Protein AF-A0A4V5UKK2-F1 (afdb_monomer)

Sequence (169 aa):
MSEFKREDRYIIIKRSDLKKVPVAYRSALVDPMFSLLSHLPRREFVVVEHDWPEYHLVWAMIEHRMAGKPVPDFDLWRRADALQALLTAADERADSFDRLYTSSLDERDQLQQRADVLEGLLLQTNELLYAIQGDPGAVPSSSIDSMRGRVFEALKRDRSTSVLHPQNL

Structure (mmCIF, N/CA/C/O backbone):
data_AF-A0A4V5UKK2-F1
#
_entry.id   AF-A0A4V5UKK2-F1
#
loop_
_atom_site.group_PDB
_atom_site.id
_atom_site.type_symbol
_atom_site.label_atom_id
_atom_site.label_alt_id
_atom_site.label_comp_id
_atom_site.label_asym_id
_atom_site.label_entity_id
_atom_site.label_seq_id
_atom_site.pdbx_PDB_ins_code
_atom_site.Cartn_x
_atom_site.Cartn_y
_atom_site.Cartn_z
_atom_site.occupancy
_atom_site.B_iso_or_equiv
_atom_site.auth_seq_id
_atom_site.auth_comp_id
_atom_site.auth_asym_id
_atom_site.auth_atom_id
_atom_site.pdbx_PDB_model_num
ATOM 1 N N . MET A 1 1 ? 10.814 7.936 34.185 1.00 52.41 1 MET A N 1
ATOM 2 C CA . MET A 1 1 ? 9.807 7.440 33.221 1.00 52.41 1 MET A CA 1
ATOM 3 C C . MET A 1 1 ? 10.141 5.991 32.927 1.00 52.41 1 MET A C 1
ATOM 5 O O . MET A 1 1 ? 11.315 5.697 32.743 1.00 52.41 1 MET A O 1
ATOM 9 N N . SER A 1 2 ? 9.164 5.090 32.999 1.00 65.75 2 SER A N 1
ATOM 10 C CA . SER A 1 2 ? 9.354 3.676 32.658 1.00 65.75 2 SER A CA 1
ATOM 11 C C . SER A 1 2 ? 9.582 3.515 31.153 1.00 65.75 2 SER A C 1
ATOM 13 O O . SER A 1 2 ? 9.018 4.270 30.363 1.00 65.75 2 SER A O 1
ATOM 15 N N . GLU A 1 3 ? 10.393 2.534 30.766 1.00 76.19 3 GLU A N 1
ATOM 16 C CA . GLU A 1 3 ? 10.581 2.121 29.372 1.00 76.19 3 GLU A CA 1
ATOM 17 C C . GLU A 1 3 ? 9.228 1.760 28.734 1.00 76.19 3 GLU A C 1
ATOM 19 O O . GLU A 1 3 ? 8.415 1.068 29.353 1.00 76.19 3 GLU A O 1
ATOM 24 N N . PHE A 1 4 ? 8.968 2.241 27.516 1.00 79.75 4 PHE A N 1
ATOM 25 C CA . PHE A 1 4 ? 7.751 1.895 26.786 1.00 79.75 4 PHE A CA 1
ATOM 26 C C . PHE A 1 4 ? 7.807 0.420 26.377 1.00 79.75 4 PHE A C 1
ATOM 28 O O . PHE A 1 4 ? 8.656 0.026 25.580 1.00 79.75 4 PHE A O 1
ATOM 35 N N . LYS A 1 5 ? 6.909 -0.402 26.927 1.00 81.50 5 LYS A N 1
ATOM 36 C CA . LYS A 1 5 ? 6.799 -1.826 26.594 1.00 81.50 5 LYS A CA 1
ATOM 37 C C . LYS A 1 5 ? 5.408 -2.136 26.081 1.00 81.50 5 LYS A C 1
ATOM 39 O O . LYS A 1 5 ? 4.410 -1.653 26.611 1.00 81.50 5 LYS A O 1
ATOM 44 N N . ARG A 1 6 ? 5.354 -2.963 25.038 1.00 84.62 6 ARG A N 1
ATOM 45 C CA . ARG A 1 6 ? 4.099 -3.529 24.547 1.00 84.62 6 ARG A CA 1
ATOM 46 C C . ARG A 1 6 ? 3.690 -4.640 25.504 1.00 84.62 6 ARG A C 1
ATOM 48 O O . ARG A 1 6 ? 4.459 -5.567 25.737 1.00 84.62 6 A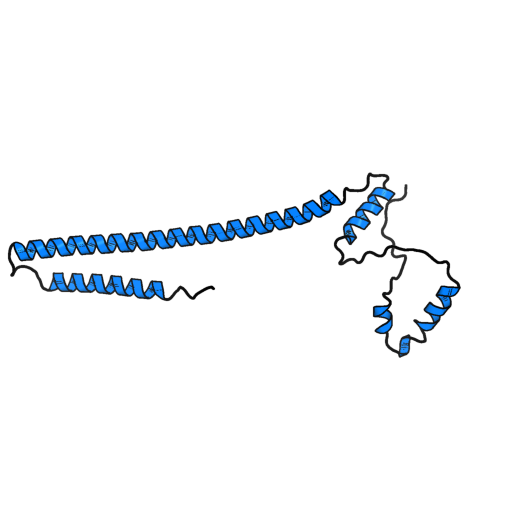RG A O 1
ATOM 55 N N . GLU A 1 7 ? 2.500 -4.515 26.068 1.00 84.50 7 GLU A N 1
ATOM 56 C CA . GLU A 1 7 ? 1.947 -5.466 27.027 1.00 84.50 7 GLU A CA 1
ATOM 57 C C . GLU A 1 7 ? 0.737 -6.165 26.407 1.00 84.50 7 GLU A C 1
ATOM 59 O O . GLU A 1 7 ? -0.138 -5.512 25.834 1.00 84.50 7 GLU A O 1
ATOM 64 N N . ASP A 1 8 ? 0.657 -7.483 26.571 1.00 84.94 8 ASP A N 1
ATOM 65 C CA . ASP A 1 8 ? -0.525 -8.257 26.197 1.00 84.94 8 ASP A CA 1
ATOM 66 C C . ASP A 1 8 ? -1.568 -8.194 27.325 1.00 84.94 8 ASP A C 1
ATOM 68 O O . ASP A 1 8 ? -1.581 -9.010 28.246 1.00 84.94 8 ASP A O 1
ATOM 72 N N . ARG A 1 9 ? -2.379 -7.127 27.324 1.00 83.88 9 ARG A N 1
ATOM 73 C CA . ARG A 1 9 ? -3.333 -6.831 28.415 1.00 83.88 9 ARG A CA 1
ATOM 74 C C . ARG A 1 9 ? -4.781 -7.156 28.092 1.00 83.88 9 ARG A C 1
ATOM 76 O O . ARG A 1 9 ? -5.600 -7.241 29.008 1.00 83.88 9 ARG A O 1
ATOM 83 N N . TYR A 1 10 ? -5.123 -7.227 26.812 1.00 86.00 10 TYR A N 1
ATOM 84 C CA . TYR A 1 10 ? -6.507 -7.253 26.361 1.00 86.00 10 TYR A CA 1
ATOM 85 C C . TYR A 1 10 ? -6.672 -8.252 25.231 1.00 86.00 10 TYR A C 1
ATOM 87 O O . TYR A 1 10 ? -5.946 -8.211 24.244 1.00 86.00 10 TYR A O 1
ATOM 95 N N . ILE A 1 11 ? -7.712 -9.074 25.337 1.00 85.50 11 ILE A N 1
ATOM 96 C CA . ILE A 1 11 ? -8.195 -9.878 24.221 1.00 85.50 11 ILE A CA 1
ATOM 97 C C . ILE A 1 11 ? -9.294 -9.074 23.530 1.00 85.50 11 ILE A C 1
ATOM 99 O O . ILE A 1 11 ? -10.313 -8.742 24.140 1.00 85.50 11 ILE A O 1
ATOM 103 N N . ILE A 1 12 ? -9.088 -8.760 22.253 1.00 86.31 12 ILE A N 1
ATOM 104 C CA . ILE A 1 12 ? -10.083 -8.090 21.414 1.00 86.31 12 ILE A CA 1
ATOM 105 C C . ILE A 1 12 ? -10.723 -9.144 20.516 1.00 86.31 12 ILE A C 1
ATOM 107 O O . ILE A 1 12 ? -10.041 -9.803 19.738 1.00 86.31 12 ILE A O 1
ATOM 111 N N . ILE A 1 13 ? -12.044 -9.291 20.609 1.00 86.81 13 ILE A N 1
ATOM 112 C CA . ILE A 1 13 ? -12.812 -10.207 19.761 1.00 86.81 13 ILE A CA 1
ATOM 113 C C . ILE A 1 13 ? -13.814 -9.386 18.952 1.00 86.81 13 ILE A C 1
ATOM 115 O O . ILE A 1 13 ? -14.676 -8.711 19.523 1.00 86.81 13 ILE A O 1
ATOM 119 N N . LYS A 1 14 ? -13.738 -9.446 17.615 1.00 88.25 14 LYS A N 1
ATOM 120 C CA . LYS A 1 14 ? -14.732 -8.788 16.757 1.00 88.25 14 LYS A CA 1
ATOM 121 C C . LYS A 1 14 ? -16.094 -9.460 16.931 1.00 88.25 14 LYS A C 1
ATOM 123 O O . LYS A 1 14 ? -16.213 -10.686 16.980 1.00 88.25 14 LYS A O 1
ATOM 128 N N . ARG A 1 15 ? -17.169 -8.664 16.925 1.00 86.38 15 ARG A N 1
ATOM 129 C CA . ARG A 1 15 ? -18.547 -9.190 17.031 1.00 86.38 15 ARG A CA 1
ATOM 130 C C . ARG A 1 15 ? -18.911 -10.120 15.865 1.00 86.38 15 ARG A C 1
ATOM 132 O O . ARG A 1 15 ? -19.736 -11.011 16.034 1.00 86.38 15 ARG A O 1
ATOM 139 N N . SER A 1 16 ? -18.312 -9.919 14.691 1.00 87.44 16 SER A N 1
ATOM 140 C CA . SER A 1 16 ? -18.459 -10.799 13.524 1.00 87.44 16 SER A CA 1
ATOM 141 C C . SER A 1 16 ? -17.835 -12.178 13.743 1.00 87.44 16 SER A C 1
ATOM 143 O O . SER A 1 16 ? -18.403 -13.168 13.290 1.00 87.44 16 SER A O 1
ATOM 145 N N . ASP A 1 17 ? -16.719 -12.263 14.466 1.00 86.94 17 ASP A N 1
ATOM 146 C CA . ASP A 1 17 ? -16.034 -13.530 14.731 1.00 86.94 1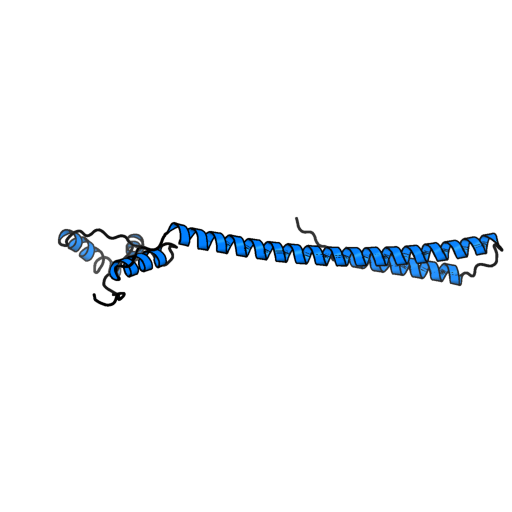7 ASP A CA 1
ATOM 147 C C . ASP A 1 17 ? -16.729 -14.333 15.831 1.00 86.94 17 ASP A C 1
ATOM 149 O O . ASP A 1 17 ? -16.821 -15.554 15.727 1.00 86.94 17 ASP A O 1
ATOM 153 N N . LEU A 1 18 ? -17.372 -13.663 16.797 1.00 83.50 18 LEU A N 1
ATOM 154 C CA . LEU A 1 18 ? -18.256 -14.325 17.767 1.00 83.50 18 LEU A CA 1
ATOM 155 C C . LEU A 1 18 ? -19.394 -15.112 17.095 1.00 83.50 18 LEU A C 1
ATOM 157 O O . LEU A 1 18 ? -19.824 -16.142 17.610 1.00 83.50 18 LEU A O 1
ATOM 161 N N . LYS A 1 19 ? -19.862 -14.683 15.914 1.00 81.94 19 LYS A N 1
ATOM 162 C CA . LYS A 1 19 ? -20.880 -15.428 15.151 1.00 81.94 19 LYS A CA 1
ATOM 163 C C . LYS A 1 19 ? -20.341 -16.740 14.580 1.00 81.94 19 LYS A C 1
ATOM 165 O O . LYS A 1 19 ? -21.123 -17.664 14.375 1.00 81.94 19 LYS A O 1
ATOM 170 N N . LYS A 1 20 ? -19.034 -16.844 14.337 1.00 86.62 20 LYS A N 1
ATOM 171 C CA . LYS A 1 20 ? -18.388 -18.044 13.784 1.00 86.62 20 LYS A CA 1
ATOM 172 C C . LYS A 1 20 ? -18.116 -19.110 14.851 1.00 86.62 20 LYS A C 1
ATOM 174 O O . LYS A 1 20 ? -17.815 -20.246 14.503 1.00 86.62 20 LYS A O 1
ATOM 179 N N . VAL A 1 21 ? -18.241 -18.764 16.136 1.00 83.75 21 VAL A N 1
ATOM 180 C CA . VAL A 1 21 ? -18.023 -19.694 17.253 1.00 83.75 21 VAL A CA 1
ATOM 181 C C . VAL A 1 21 ? -19.035 -20.850 17.181 1.00 83.75 21 VAL A C 1
ATOM 183 O O . VAL A 1 21 ? -20.243 -20.578 17.087 1.00 83.75 21 VAL A O 1
ATOM 186 N N . PRO A 1 22 ? -18.580 -22.121 17.245 1.00 85.56 22 PRO A N 1
ATOM 187 C CA . PRO A 1 22 ? -19.464 -23.281 17.216 1.00 85.56 22 PRO A CA 1
ATOM 188 C C . PRO A 1 22 ? -20.500 -23.241 18.339 1.00 85.56 22 PRO A C 1
ATOM 190 O O . PRO A 1 22 ? -20.211 -22.809 19.455 1.00 85.56 22 PRO A O 1
ATOM 193 N N . VAL A 1 23 ? -21.705 -23.743 18.056 1.00 81.06 23 VAL A N 1
ATOM 194 C CA . VAL A 1 23 ? -22.860 -23.679 18.972 1.00 81.06 23 VAL A CA 1
ATOM 195 C C . VAL A 1 23 ? -22.542 -24.269 20.350 1.00 81.06 23 VAL A C 1
ATOM 197 O O . VAL A 1 23 ? -22.960 -23.700 21.354 1.00 81.06 23 VAL A O 1
ATOM 200 N N . ALA A 1 24 ? -21.728 -25.328 20.406 1.00 81.62 24 ALA A N 1
ATOM 201 C CA . ALA A 1 24 ? -21.304 -25.976 21.649 1.00 81.62 24 ALA A CA 1
ATOM 202 C C . ALA A 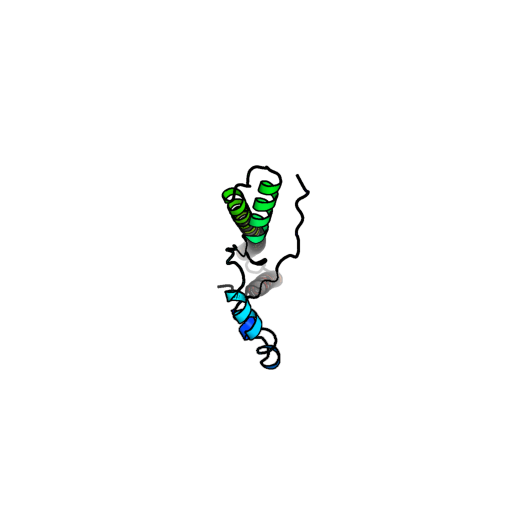1 24 ? -20.574 -25.040 22.634 1.00 81.62 24 ALA A C 1
ATOM 204 O O . ALA A 1 24 ? -20.646 -25.252 23.839 1.00 81.62 24 ALA A O 1
ATOM 205 N N . TYR A 1 25 ? -19.900 -23.995 22.141 1.00 79.81 25 TYR A N 1
ATOM 206 C CA . TYR A 1 25 ? -19.144 -23.050 22.972 1.00 79.81 25 TYR A CA 1
ATOM 207 C C . TYR A 1 25 ? -19.893 -21.736 23.228 1.00 79.81 25 TYR A C 1
ATOM 209 O O . TYR A 1 25 ? -19.449 -20.926 24.041 1.00 79.81 25 TYR A O 1
ATOM 217 N N . ARG A 1 26 ? -21.032 -21.497 22.561 1.00 76.56 26 ARG A N 1
ATOM 218 C CA . ARG A 1 26 ? -21.760 -20.223 22.684 1.00 76.56 26 ARG A CA 1
ATOM 219 C C . ARG A 1 26 ? -22.350 -20.021 24.076 1.00 76.56 26 ARG A C 1
ATOM 221 O O . ARG A 1 26 ? -22.113 -18.976 24.672 1.00 76.56 26 ARG A O 1
ATOM 228 N N . SER A 1 27 ? -23.024 -21.031 24.617 1.00 76.69 27 SER A N 1
ATOM 229 C CA . SER A 1 27 ? -23.635 -20.951 25.950 1.00 76.69 27 SER A CA 1
ATOM 230 C C . SER A 1 27 ? -22.607 -20.868 27.080 1.00 76.69 27 SER A C 1
ATOM 232 O O . SER A 1 27 ? -22.861 -20.239 28.101 1.00 76.69 27 SER A O 1
ATOM 234 N N . ALA A 1 28 ? -21.433 -21.478 26.898 1.00 81.19 28 ALA A N 1
ATOM 235 C CA . ALA A 1 28 ? -20.382 -21.501 27.912 1.00 81.19 28 ALA A CA 1
ATOM 236 C C . ALA A 1 28 ? -19.494 -20.245 27.908 1.00 81.19 28 ALA A C 1
ATOM 238 O O . ALA A 1 28 ? -18.912 -19.915 28.937 1.00 81.19 28 ALA A O 1
ATOM 239 N N . LEU A 1 29 ? -19.365 -19.557 26.767 1.00 81.31 29 LEU A N 1
ATOM 240 C CA . LEU A 1 29 ? -18.415 -18.451 26.605 1.00 81.31 29 LEU A CA 1
ATOM 241 C C . LEU A 1 29 ? -19.093 -17.136 26.217 1.00 81.31 29 LEU A C 1
ATOM 243 O O . LEU A 1 29 ? -18.818 -16.101 26.817 1.00 81.31 29 LEU A O 1
ATOM 247 N N . VAL A 1 30 ? -19.995 -17.158 25.237 1.00 82.19 30 VAL A N 1
ATOM 248 C CA . VAL A 1 30 ? -20.571 -15.938 24.655 1.00 82.19 30 VAL A CA 1
ATOM 249 C C . VAL A 1 30 ? -21.652 -15.348 25.561 1.00 82.19 30 VAL A C 1
ATOM 251 O O . VAL A 1 30 ? -21.593 -14.160 25.879 1.00 82.19 30 VAL A O 1
ATOM 254 N N . ASP A 1 31 ? -22.601 -16.163 26.025 1.00 80.88 31 ASP A N 1
ATOM 255 C CA . ASP A 1 31 ? -23.722 -15.681 26.846 1.00 80.88 31 ASP A CA 1
ATOM 256 C C . ASP A 1 31 ? -23.265 -15.110 28.209 1.00 80.88 31 ASP A C 1
ATOM 258 O O . ASP A 1 31 ? -23.680 -13.997 28.559 1.00 80.88 31 ASP A O 1
ATOM 262 N N . PRO A 1 32 ? -22.342 -15.761 28.955 1.00 85.56 32 PRO A N 1
ATOM 263 C CA . PRO A 1 32 ? -21.819 -15.208 30.206 1.00 85.56 32 PRO A CA 1
ATOM 264 C C . PRO A 1 32 ? -21.046 -13.899 30.006 1.00 85.56 32 PRO A C 1
ATOM 266 O O . PRO A 1 32 ? -21.163 -12.986 30.825 1.00 85.56 32 PRO A O 1
ATOM 269 N N . MET A 1 33 ? -20.296 -13.762 28.903 1.00 83.44 33 MET A N 1
ATOM 270 C CA . MET A 1 33 ? -19.579 -12.522 28.589 1.00 83.44 33 MET A CA 1
ATOM 271 C C . MET A 1 33 ? -20.534 -11.337 28.430 1.00 83.44 33 MET A C 1
ATOM 273 O O . MET A 1 33 ? -20.269 -10.269 28.981 1.00 83.44 33 MET A O 1
ATOM 277 N N . PHE A 1 34 ? -21.656 -11.509 27.721 1.00 82.00 34 PHE A N 1
ATOM 278 C CA . PHE A 1 34 ? -22.648 -10.441 27.569 1.00 82.00 34 PHE A CA 1
ATOM 279 C C . PHE A 1 34 ? -23.307 -10.063 28.898 1.00 82.00 34 PHE A C 1
ATOM 281 O O . PHE A 1 34 ? -23.526 -8.876 29.138 1.00 82.00 34 PHE A O 1
ATOM 288 N N . SER A 1 35 ? -23.555 -11.038 29.779 1.00 84.56 35 SER A N 1
ATOM 289 C CA . SER A 1 35 ? -24.076 -10.772 31.125 1.00 84.56 35 SER A CA 1
ATOM 290 C C . SER A 1 35 ? -23.090 -9.989 31.995 1.00 84.56 35 SER A C 1
ATOM 292 O O . SER A 1 35 ? -23.512 -9.187 32.820 1.00 84.56 35 SER A O 1
ATOM 294 N N . LEU A 1 36 ? -21.778 -10.189 31.835 1.00 84.88 36 LEU A N 1
ATOM 295 C CA . LEU A 1 36 ? -20.766 -9.456 32.603 1.00 84.88 36 LEU A CA 1
ATOM 296 C C . LEU A 1 36 ? -20.640 -7.988 32.174 1.00 84.88 36 LEU A C 1
ATOM 298 O O . LEU A 1 36 ? -20.283 -7.147 32.997 1.00 84.88 36 LEU A O 1
ATOM 302 N N . LEU A 1 37 ? -20.962 -7.649 30.920 1.00 82.19 37 LEU A N 1
ATOM 303 C CA . LEU A 1 37 ? -20.834 -6.277 30.411 1.00 82.19 37 LEU A CA 1
ATOM 304 C C . LEU A 1 37 ? -21.668 -5.258 31.201 1.00 82.19 37 LEU A C 1
ATOM 306 O O . LEU A 1 37 ? -21.263 -4.101 31.286 1.00 82.19 37 LEU A O 1
ATOM 310 N N . SER A 1 38 ? -22.799 -5.657 31.795 1.00 83.75 38 SER A N 1
ATOM 311 C CA . SER A 1 38 ? -23.615 -4.770 32.640 1.00 83.75 38 SER A CA 1
ATOM 312 C C . SER A 1 38 ? -23.002 -4.484 34.011 1.00 83.75 38 SER A C 1
ATOM 314 O O . SER A 1 38 ? -23.411 -3.531 34.667 1.00 83.75 38 SER A O 1
ATOM 316 N N . HIS A 1 39 ? -22.032 -5.289 34.448 1.00 87.75 39 HIS A N 1
ATOM 317 C CA . HIS A 1 39 ? -21.379 -5.164 35.755 1.00 87.75 39 HIS A CA 1
ATOM 318 C C . HIS A 1 39 ? -19.982 -4.539 35.673 1.00 87.75 39 HIS A C 1
ATOM 320 O O . HIS A 1 39 ? -19.375 -4.249 36.703 1.00 87.75 39 HIS A O 1
ATOM 326 N N . LEU A 1 40 ? -19.459 -4.332 34.463 1.00 87.19 40 LEU A N 1
ATOM 327 C CA . LEU A 1 40 ? -18.129 -3.782 34.233 1.00 87.19 40 LEU A CA 1
ATOM 328 C C . LEU A 1 40 ? -18.197 -2.291 33.868 1.00 87.19 40 LEU A C 1
ATOM 330 O O . LEU A 1 40 ?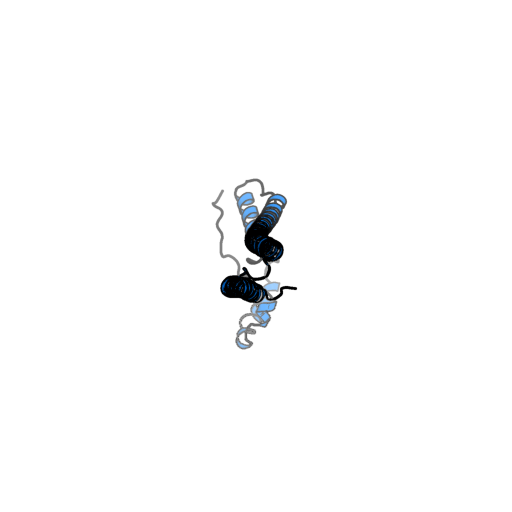 -19.132 -1.855 33.193 1.00 87.19 40 LEU A O 1
ATOM 334 N N . PRO A 1 41 ? -17.196 -1.488 34.270 1.00 87.56 41 PRO A N 1
ATOM 335 C CA . PRO A 1 41 ? -17.139 -0.085 33.888 1.00 87.56 41 PRO A CA 1
ATOM 336 C C . PRO A 1 41 ? -16.968 0.047 32.373 1.00 87.56 41 PRO A C 1
ATOM 338 O O . PRO A 1 41 ? -16.118 -0.613 31.766 1.00 87.56 41 PRO A O 1
ATOM 341 N N . ARG A 1 42 ? -17.748 0.947 31.768 1.00 84.69 42 ARG A N 1
ATOM 342 C CA . ARG A 1 42 ? -17.582 1.305 30.358 1.00 84.69 42 ARG A CA 1
ATOM 343 C C . ARG A 1 42 ? -16.250 2.022 30.163 1.00 84.69 42 ARG A C 1
ATOM 345 O O . ARG A 1 42 ? -15.913 2.938 30.908 1.00 84.69 42 ARG A O 1
ATOM 352 N N . ARG A 1 43 ? -15.505 1.587 29.153 1.00 85.94 43 ARG A N 1
ATOM 353 C CA . ARG A 1 43 ? -14.266 2.212 28.694 1.00 85.94 43 ARG A CA 1
ATOM 354 C C . ARG A 1 43 ? -14.347 2.373 27.188 1.00 85.94 43 ARG A C 1
ATOM 356 O O . ARG A 1 43 ? -14.867 1.493 26.503 1.00 85.94 43 ARG A O 1
ATOM 363 N N . GLU A 1 44 ? -13.835 3.488 26.702 1.00 88.38 44 GLU A N 1
ATOM 364 C CA . GLU A 1 44 ? -13.749 3.776 25.279 1.00 88.38 44 GLU A CA 1
ATOM 365 C C . GLU A 1 44 ? -12.325 3.501 24.810 1.00 88.38 44 GLU A C 1
ATOM 367 O O . GLU A 1 44 ? -11.355 3.879 25.469 1.00 88.38 44 GLU A O 1
ATOM 372 N N . PHE A 1 45 ? -12.209 2.809 23.682 1.00 87.94 45 PHE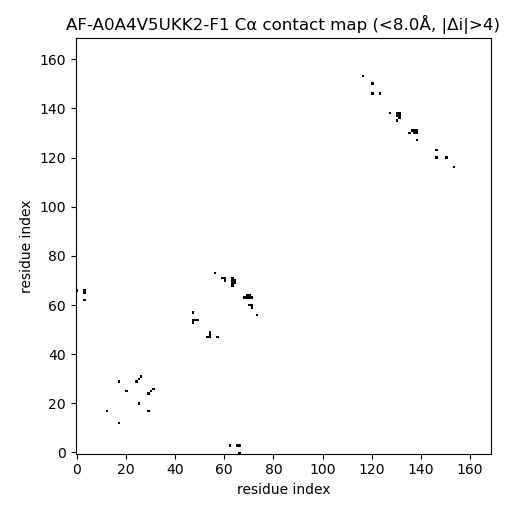 A N 1
ATOM 373 C CA . PHE A 1 45 ? -10.932 2.437 23.094 1.00 87.94 45 PHE A CA 1
ATOM 374 C C . PHE A 1 45 ? -10.973 2.701 21.597 1.00 87.94 45 PHE A C 1
ATOM 376 O O . PHE A 1 45 ? -11.978 2.433 20.939 1.00 87.94 45 PHE A O 1
ATOM 383 N N . VAL A 1 46 ? -9.850 3.170 21.064 1.00 88.69 46 VAL A N 1
ATOM 384 C CA . VAL A 1 46 ? -9.586 3.142 19.628 1.00 88.69 46 VAL A CA 1
ATOM 385 C C . VAL A 1 46 ? -8.841 1.847 19.342 1.00 88.69 46 VAL A C 1
ATOM 387 O O . VAL A 1 46 ? -7.808 1.577 19.954 1.00 88.69 46 VAL A O 1
ATOM 390 N N . VAL A 1 47 ? -9.388 1.035 18.442 1.00 89.31 47 VAL A N 1
ATOM 391 C CA . VAL A 1 47 ? -8.755 -0.200 17.976 1.00 89.31 47 VAL A CA 1
ATOM 392 C C . VAL A 1 47 ? -8.223 0.060 16.578 1.00 89.31 47 VAL A C 1
ATOM 394 O O . VAL A 1 47 ? -8.967 0.523 15.718 1.00 89.31 47 VAL A O 1
ATOM 397 N N . VAL A 1 48 ? -6.943 -0.233 16.376 1.00 91.25 48 VAL A N 1
ATOM 398 C CA . VAL A 1 48 ? -6.281 -0.149 15.074 1.00 91.25 48 VAL A CA 1
ATOM 399 C C . VAL A 1 48 ? -5.830 -1.552 14.716 1.00 91.25 48 VAL A C 1
ATOM 401 O O . VAL A 1 48 ? -5.110 -2.186 15.491 1.00 91.25 48 VAL A O 1
ATOM 404 N N . GLU A 1 49 ? -6.310 -2.061 13.588 1.00 89.81 49 GLU A N 1
ATOM 405 C CA . GLU A 1 49 ? -5.961 -3.404 13.133 1.00 89.81 49 GLU A CA 1
ATOM 406 C C . GLU A 1 49 ? -4.547 -3.428 12.550 1.00 89.81 49 GLU A C 1
ATOM 408 O O . GLU A 1 49 ? -4.056 -2.416 12.062 1.00 89.81 49 GLU A O 1
ATOM 413 N N . HIS A 1 50 ? -3.877 -4.580 12.618 1.00 88.00 50 HIS A N 1
ATOM 414 C CA . HIS A 1 50 ? -2.487 -4.709 12.167 1.00 88.00 50 HIS A CA 1
ATOM 415 C C . HIS A 1 50 ? -2.323 -4.499 10.654 1.00 88.00 50 HIS A C 1
ATOM 417 O O . HIS A 1 50 ? -1.276 -4.058 10.195 1.00 88.00 50 HIS A O 1
ATOM 423 N N . ASP A 1 51 ? -3.335 -4.855 9.872 1.00 87.88 51 ASP A N 1
ATOM 424 C CA . ASP A 1 51 ? -3.366 -4.724 8.415 1.00 87.88 51 ASP A CA 1
ATOM 425 C C . ASP A 1 51 ? -3.716 -3.307 7.943 1.00 87.88 51 ASP A C 1
ATOM 427 O O . ASP A 1 51 ? -3.671 -3.031 6.745 1.00 87.88 51 ASP A O 1
ATOM 431 N N . TRP A 1 52 ? -4.048 -2.396 8.861 1.00 87.12 52 TRP A N 1
ATOM 432 C CA . TRP A 1 52 ? -4.322 -1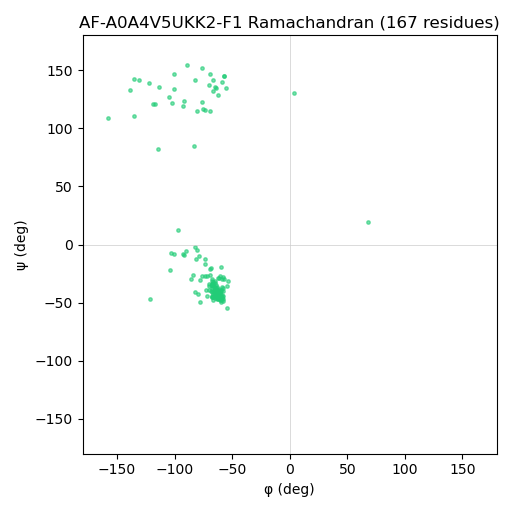.009 8.515 1.00 87.12 52 TRP A CA 1
ATOM 433 C C . TRP A 1 52 ? -3.018 -0.214 8.390 1.00 87.12 52 TRP A C 1
ATOM 435 O O . TRP A 1 52 ? -2.111 -0.382 9.213 1.00 87.12 52 TRP A O 1
ATOM 445 N N . PRO A 1 53 ? -2.921 0.712 7.421 1.00 82.88 53 PRO A N 1
ATOM 446 C CA . PRO A 1 53 ? -1.721 1.528 7.236 1.00 82.88 53 PRO A CA 1
ATOM 447 C C . PRO A 1 53 ? -1.398 2.393 8.468 1.00 82.88 53 PRO A C 1
ATOM 449 O O . PRO A 1 53 ? -0.237 2.685 8.750 1.00 82.88 53 PRO A O 1
ATOM 452 N N . GLU A 1 54 ? -2.403 2.755 9.268 1.00 84.81 54 GLU A N 1
ATOM 453 C CA . GLU A 1 54 ? -2.231 3.548 10.485 1.00 84.81 54 GLU A CA 1
ATOM 454 C C . GLU A 1 54 ? -1.611 2.769 11.658 1.00 84.81 54 GLU A C 1
ATOM 456 O O . GLU A 1 54 ? -1.199 3.392 12.639 1.00 84.81 54 GLU A O 1
ATOM 461 N N . TYR A 1 55 ? -1.517 1.434 11.599 1.00 89.81 55 TYR A N 1
ATOM 462 C CA . TYR A 1 55 ? -1.089 0.603 12.732 1.00 89.81 55 TYR A CA 1
ATOM 463 C C . TYR A 1 55 ? 0.270 1.017 13.306 1.00 89.81 55 TYR A C 1
ATOM 465 O O . TYR A 1 55 ? 0.402 1.318 14.496 1.00 89.81 55 TYR A O 1
ATOM 473 N N . HIS A 1 56 ? 1.292 1.069 12.453 1.00 86.31 56 HIS A N 1
ATOM 474 C CA . HIS A 1 56 ? 2.647 1.429 12.867 1.00 86.31 56 HIS A CA 1
ATOM 475 C C . HIS A 1 56 ? 2.751 2.893 13.298 1.00 86.31 56 HIS A C 1
ATOM 477 O O . HIS A 1 56 ? 3.468 3.218 14.247 1.00 86.31 56 HIS A O 1
ATOM 483 N N . LEU A 1 57 ? 1.988 3.760 12.640 1.00 85.06 57 LEU A N 1
ATOM 484 C CA . LEU A 1 57 ? 1.961 5.190 12.905 1.00 85.06 57 LEU A CA 1
ATOM 485 C C . LEU A 1 57 ? 1.386 5.500 14.292 1.00 85.06 57 LEU A C 1
ATOM 487 O O . LEU A 1 57 ? 1.962 6.275 15.057 1.00 85.06 57 LEU A O 1
ATOM 491 N N . VAL A 1 58 ? 0.281 4.846 14.655 1.00 89.50 58 VAL A N 1
ATOM 492 C CA . VAL A 1 58 ? -0.336 4.991 15.978 1.00 89.50 58 VAL A CA 1
ATOM 493 C C . VAL A 1 58 ? 0.600 4.488 17.076 1.00 89.50 58 VAL A C 1
ATOM 495 O O . VAL A 1 58 ? 0.728 5.146 18.111 1.00 89.50 58 VAL A O 1
ATOM 498 N N . TRP A 1 59 ? 1.323 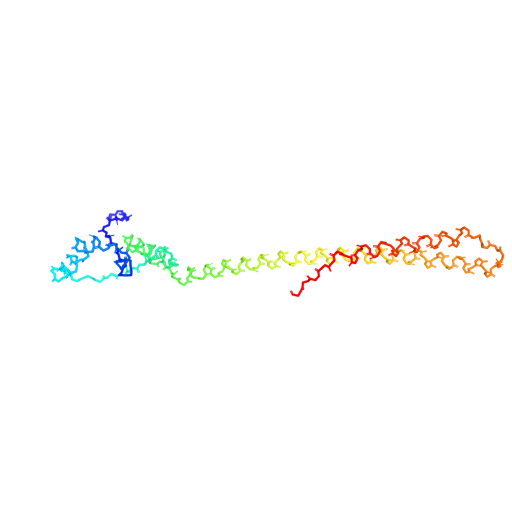3.389 16.845 1.00 89.75 59 TRP A N 1
ATOM 499 C CA . TRP A 1 59 ? 2.353 2.927 17.779 1.00 89.75 59 TRP A CA 1
ATOM 500 C C . TRP A 1 59 ? 3.462 3.959 17.988 1.00 89.75 59 TRP A C 1
ATOM 502 O O . TRP A 1 59 ? 3.768 4.281 19.137 1.00 89.75 59 TRP A O 1
ATOM 512 N N . ALA A 1 60 ? 4.020 4.510 16.907 1.00 87.00 60 ALA A N 1
ATOM 513 C CA . ALA A 1 60 ? 5.069 5.525 16.982 1.00 87.00 60 ALA A CA 1
ATOM 514 C C . ALA A 1 60 ? 4.596 6.783 17.730 1.00 87.00 60 ALA A C 1
ATOM 516 O O . ALA A 1 60 ? 5.326 7.327 18.559 1.00 87.00 60 ALA A O 1
ATOM 517 N N . MET A 1 61 ? 3.349 7.211 17.506 1.00 87.94 61 MET A N 1
ATOM 518 C CA . MET A 1 61 ? 2.743 8.325 18.240 1.00 87.94 61 MET A CA 1
ATOM 519 C C . MET A 1 61 ? 2.681 8.051 19.748 1.00 87.94 61 MET A C 1
ATOM 521 O O . MET A 1 61 ? 3.046 8.918 20.546 1.00 87.94 61 MET A O 1
ATOM 525 N N . ILE A 1 62 ? 2.205 6.870 20.152 1.00 89.25 62 ILE A N 1
ATOM 526 C CA . ILE A 1 62 ? 2.093 6.510 21.571 1.00 89.25 62 ILE A CA 1
ATOM 527 C C . ILE A 1 62 ? 3.485 6.433 22.205 1.00 89.25 62 ILE A C 1
ATOM 529 O O . ILE A 1 62 ? 3.682 6.969 23.295 1.00 89.25 62 ILE A O 1
ATOM 533 N N . GLU A 1 63 ? 4.453 5.829 21.519 1.00 89.19 63 GLU A N 1
ATOM 534 C CA . GLU A 1 63 ? 5.836 5.731 21.985 1.00 89.19 63 GLU A CA 1
ATOM 535 C C . GLU A 1 63 ? 6.471 7.117 22.172 1.00 89.19 63 GLU A C 1
ATOM 537 O O . GLU A 1 63 ? 7.009 7.410 23.241 1.00 89.19 63 GLU A O 1
ATOM 542 N N . HIS A 1 64 ? 6.333 8.012 21.187 1.00 89.12 64 HIS A N 1
ATOM 543 C CA . HIS A 1 64 ? 6.811 9.394 21.284 1.00 89.12 64 HIS A CA 1
ATOM 544 C C . HIS A 1 64 ? 6.165 10.137 22.451 1.00 89.12 64 HIS A C 1
ATOM 546 O O . HIS A 1 64 ? 6.869 10.759 23.249 1.00 89.12 64 HIS A O 1
ATOM 552 N N . ARG A 1 65 ? 4.842 10.018 22.604 1.00 88.00 65 ARG A N 1
ATOM 553 C CA . ARG A 1 65 ? 4.110 10.625 23.719 1.00 88.00 65 ARG A CA 1
ATOM 554 C C . ARG A 1 65 ? 4.612 10.112 25.070 1.00 88.00 65 ARG A C 1
ATOM 556 O O . ARG A 1 65 ? 4.836 10.917 25.971 1.00 88.00 65 ARG A O 1
ATOM 563 N N . MET A 1 66 ? 4.801 8.801 25.221 1.00 86.88 66 MET A N 1
ATOM 564 C CA . MET A 1 66 ? 5.298 8.194 26.465 1.00 86.88 66 MET A CA 1
ATOM 565 C C . MET A 1 66 ? 6.755 8.570 26.755 1.00 86.88 66 MET A C 1
ATOM 567 O O . MET A 1 66 ? 7.134 8.688 27.917 1.00 86.88 66 MET A O 1
ATOM 571 N N . ALA A 1 67 ? 7.550 8.823 25.714 1.00 87.19 67 ALA A N 1
ATOM 572 C CA . ALA A 1 67 ? 8.917 9.321 25.820 1.00 87.19 67 ALA A CA 1
ATOM 573 C C . ALA A 1 67 ? 9.018 10.852 26.004 1.00 87.19 67 ALA A C 1
ATOM 575 O O . ALA A 1 67 ? 10.128 11.369 26.109 1.00 87.19 67 ALA A O 1
ATOM 576 N N . GLY A 1 68 ? 7.899 11.590 26.013 1.00 86.75 68 GLY A N 1
ATOM 577 C CA . GLY A 1 68 ? 7.893 13.059 26.082 1.00 86.75 68 GLY A CA 1
ATOM 578 C C . GLY A 1 68 ? 8.452 13.750 24.829 1.00 86.75 68 GLY A C 1
ATOM 579 O O . GLY A 1 68 ? 8.858 14.909 24.894 1.00 86.75 68 GLY A O 1
ATOM 580 N N . LYS A 1 69 ? 8.505 13.043 23.697 1.00 85.50 69 LYS A N 1
ATOM 581 C CA . LYS A 1 69 ? 8.968 13.552 22.401 1.00 85.50 69 LYS A CA 1
ATOM 582 C C . LYS A 1 69 ? 7.802 14.171 21.619 1.00 85.50 69 LYS A C 1
ATOM 584 O O . LYS A 1 69 ? 6.653 13.767 21.820 1.00 85.50 69 LYS A O 1
ATOM 589 N N . PRO A 1 70 ? 8.070 15.115 20.698 1.00 84.75 70 PRO A N 1
ATOM 590 C CA . PRO A 1 70 ? 7.043 15.605 19.786 1.00 84.75 70 PRO A CA 1
ATOM 591 C C . PRO A 1 70 ? 6.474 14.448 18.961 1.00 84.75 70 PRO A C 1
ATOM 593 O O . PRO A 1 70 ? 7.212 13.550 18.547 1.00 84.75 70 PRO A O 1
ATOM 596 N N . VAL A 1 71 ? 5.158 14.463 18.752 1.00 80.88 71 VAL A N 1
ATOM 597 C CA . VAL A 1 71 ? 4.467 13.473 17.922 1.00 80.88 71 VAL A CA 1
ATOM 598 C C . VAL A 1 71 ? 4.943 13.627 16.468 1.00 80.88 71 VAL A C 1
ATOM 600 O O . VAL A 1 71 ? 5.059 14.766 16.010 1.00 80.88 71 VAL A O 1
ATOM 603 N N . PRO A 1 72 ? 5.244 12.528 15.750 1.00 75.94 72 PRO A N 1
ATOM 604 C CA . PRO A 1 72 ? 5.630 12.591 14.342 1.00 75.94 72 PRO A CA 1
ATOM 605 C C . PRO A 1 72 ? 4.566 13.286 13.480 1.00 75.94 72 PRO A C 1
ATOM 607 O O . PRO A 1 72 ? 3.371 13.137 13.729 1.00 75.94 72 PRO A O 1
ATOM 610 N N . ASP A 1 73 ? 4.996 14.022 12.454 1.00 80.12 73 ASP A N 1
ATOM 611 C CA . ASP A 1 73 ? 4.081 14.628 11.484 1.00 80.12 73 ASP A CA 1
ATOM 612 C C . ASP A 1 73 ? 3.508 13.548 10.549 1.00 80.12 73 ASP A C 1
ATOM 614 O O . ASP A 1 73 ? 4.224 12.903 9.778 1.00 80.12 73 ASP A O 1
ATOM 618 N N . PHE A 1 74 ? 2.194 13.357 10.639 1.00 74.56 74 PHE A N 1
ATOM 619 C CA . PHE A 1 74 ? 1.431 12.360 9.892 1.00 74.56 74 PHE A CA 1
ATOM 620 C C . PHE A 1 74 ? 1.414 12.643 8.388 1.00 74.56 74 PHE A C 1
ATOM 622 O O . PHE A 1 74 ? 1.404 11.706 7.583 1.00 74.56 74 PHE A O 1
ATOM 629 N N . ASP A 1 75 ? 1.438 13.919 7.999 1.00 77.38 75 ASP A N 1
ATOM 630 C CA . ASP A 1 75 ? 1.407 14.307 6.593 1.00 77.38 75 ASP A CA 1
ATOM 631 C C . ASP A 1 75 ? 2.725 13.955 5.905 1.00 77.38 75 ASP A C 1
ATOM 633 O O . ASP A 1 75 ? 2.722 13.557 4.739 1.00 77.38 75 ASP A O 1
ATOM 637 N N . LEU A 1 76 ? 3.850 14.031 6.624 1.00 75.38 76 LEU A N 1
ATOM 638 C CA . LEU A 1 76 ? 5.149 13.604 6.102 1.00 75.38 76 LEU A CA 1
ATOM 639 C C . LEU A 1 76 ? 5.183 12.102 5.825 1.00 75.38 76 LEU A C 1
ATOM 641 O O . LEU A 1 76 ? 5.698 11.691 4.789 1.00 75.38 76 LEU A O 1
ATOM 645 N N . TRP A 1 77 ? 4.606 11.290 6.710 1.00 71.00 77 TRP A N 1
ATOM 646 C CA . TRP A 1 77 ? 4.585 9.836 6.541 1.00 71.00 77 TRP A CA 1
ATOM 647 C C . TRP A 1 77 ? 3.715 9.411 5.357 1.00 71.00 77 TRP A C 1
ATOM 649 O O . TRP A 1 77 ? 4.165 8.669 4.489 1.00 71.00 77 TRP A O 1
ATOM 659 N N . ARG A 1 78 ? 2.513 9.988 5.233 1.00 73.12 78 ARG A N 1
ATOM 660 C CA . ARG A 1 78 ? 1.639 9.748 4.074 1.00 73.12 78 ARG A CA 1
ATOM 661 C C . ARG A 1 78 ? 2.289 10.191 2.759 1.00 73.12 78 ARG A C 1
ATOM 663 O O . ARG A 1 78 ? 2.127 9.538 1.730 1.00 73.12 78 ARG A O 1
ATOM 670 N N . ARG A 1 79 ? 3.022 11.309 2.780 1.00 80.44 79 ARG A N 1
ATOM 671 C CA . ARG A 1 79 ? 3.778 11.789 1.616 1.00 80.44 79 ARG A CA 1
ATOM 672 C C . ARG A 1 79 ? 4.946 10.872 1.269 1.00 80.44 79 ARG A C 1
ATOM 674 O O . ARG A 1 79 ? 5.230 10.740 0.086 1.00 80.44 79 ARG A O 1
ATOM 681 N N . ALA A 1 80 ? 5.596 10.248 2.250 1.00 79.44 80 ALA A N 1
ATOM 682 C CA . ALA A 1 80 ? 6.690 9.314 2.006 1.00 79.44 80 ALA A CA 1
ATOM 683 C C . ALA A 1 80 ? 6.212 8.080 1.225 1.00 79.44 80 ALA A C 1
ATOM 685 O O . ALA A 1 80 ? 6.822 7.745 0.214 1.00 79.44 80 ALA A O 1
ATOM 686 N N . ASP A 1 81 ? 5.080 7.485 1.608 1.00 77.88 81 ASP A N 1
ATOM 687 C CA . ASP A 1 81 ? 4.499 6.346 0.878 1.00 77.88 81 ASP A CA 1
ATOM 688 C C . ASP A 1 81 ? 4.087 6.733 -0.547 1.00 77.88 81 ASP A C 1
ATOM 690 O O . ASP A 1 81 ? 4.388 6.030 -1.514 1.00 77.88 81 ASP A O 1
ATOM 694 N N . ALA A 1 82 ? 3.444 7.895 -0.699 1.00 81.00 82 ALA A N 1
ATOM 695 C CA . ALA A 1 82 ? 3.074 8.416 -2.012 1.00 81.00 82 ALA A CA 1
ATOM 696 C C . ALA A 1 82 ? 4.308 8.686 -2.891 1.00 81.00 82 ALA A C 1
ATOM 698 O O . ALA A 1 82 ? 4.295 8.397 -4.087 1.00 81.00 82 ALA A O 1
ATOM 699 N N . LEU A 1 83 ? 5.387 9.210 -2.305 1.00 84.25 83 LEU A N 1
ATOM 700 C CA . LEU A 1 83 ? 6.645 9.450 -3.004 1.00 84.25 83 LEU A CA 1
ATOM 701 C C . LEU A 1 83 ? 7.316 8.134 -3.408 1.00 84.25 83 LEU A C 1
ATOM 703 O O . LEU A 1 83 ? 7.798 8.026 -4.531 1.00 84.25 83 LEU A O 1
ATOM 707 N N . GLN A 1 84 ? 7.295 7.124 -2.539 1.00 82.88 84 GLN A N 1
ATOM 708 C CA . GLN A 1 84 ? 7.834 5.800 -2.839 1.00 82.88 84 GLN A CA 1
ATOM 709 C C . GLN A 1 84 ? 7.089 5.143 -4.008 1.00 82.88 84 GLN A C 1
ATOM 711 O O . GLN A 1 84 ? 7.715 4.583 -4.911 1.00 82.88 84 GLN A O 1
ATOM 716 N N . ALA A 1 85 ? 5.759 5.259 -4.035 1.00 86.19 85 ALA A N 1
ATOM 717 C CA . ALA A 1 85 ? 4.949 4.787 -5.154 1.00 86.19 85 ALA A CA 1
ATOM 718 C C . ALA A 1 85 ? 5.288 5.532 -6.458 1.00 86.19 85 ALA A C 1
ATOM 720 O O . ALA A 1 85 ? 5.424 4.908 -7.510 1.00 86.19 85 ALA A O 1
ATOM 721 N N . LEU A 1 86 ? 5.485 6.854 -6.393 1.00 90.00 86 LEU A N 1
ATOM 722 C CA . LEU A 1 86 ? 5.883 7.656 -7.553 1.00 90.00 86 LEU A CA 1
ATOM 723 C C . LEU A 1 86 ? 7.275 7.298 -8.080 1.00 90.00 86 LEU A C 1
ATOM 725 O O . LEU A 1 86 ? 7.447 7.246 -9.296 1.00 90.00 86 LEU A O 1
ATOM 729 N N . LEU A 1 87 ? 8.244 7.056 -7.193 1.00 91.25 87 LEU A N 1
ATOM 730 C CA . LEU A 1 87 ? 9.592 6.620 -7.565 1.00 91.25 87 LEU A CA 1
ATOM 731 C C . LEU A 1 87 ? 9.550 5.261 -8.262 1.00 91.25 87 LEU A C 1
ATOM 733 O O . LEU A 1 87 ? 10.083 5.125 -9.355 1.00 91.25 87 LEU A O 1
ATOM 737 N N . THR A 1 88 ? 8.814 4.306 -7.695 1.00 92.75 88 THR A N 1
ATOM 738 C CA . THR A 1 88 ? 8.634 2.975 -8.297 1.00 92.75 88 THR A CA 1
ATOM 739 C C . THR A 1 88 ? 8.028 3.082 -9.701 1.00 92.75 88 THR A C 1
ATOM 741 O O . THR A 1 88 ? 8.555 2.530 -10.660 1.00 92.75 88 THR A O 1
ATOM 744 N N . ALA A 1 89 ? 6.973 3.887 -9.860 1.00 92.69 89 ALA A N 1
ATOM 745 C CA . ALA A 1 89 ? 6.345 4.116 -11.161 1.00 92.69 89 ALA A CA 1
ATOM 746 C C . ALA A 1 89 ? 7.225 4.915 -12.145 1.00 92.69 89 ALA A C 1
ATOM 748 O O . ALA A 1 89 ? 6.945 4.947 -13.347 1.00 92.69 89 ALA A O 1
ATOM 749 N N . ALA A 1 90 ? 8.222 5.657 -11.659 1.00 93.38 90 ALA A N 1
ATOM 750 C CA . ALA A 1 90 ? 9.200 6.340 -12.500 1.00 93.38 90 ALA A CA 1
ATOM 751 C C . ALA A 1 90 ? 10.276 5.363 -12.990 1.00 93.38 90 ALA A C 1
ATOM 753 O O . ALA A 1 90 ? 10.577 5.382 -14.182 1.00 93.38 90 ALA A O 1
ATOM 754 N N . ASP A 1 91 ? 10.763 4.478 -12.118 1.00 94.56 91 ASP A N 1
ATOM 755 C CA . ASP A 1 91 ? 11.709 3.413 -12.471 1.00 94.56 91 ASP A CA 1
ATOM 756 C C . ASP A 1 91 ? 11.106 2.465 -13.515 1.00 94.56 91 ASP A C 1
ATOM 758 O O . ASP A 1 91 ? 11.703 2.237 -14.563 1.00 94.56 91 ASP A O 1
ATOM 762 N N . GLU A 1 92 ? 9.860 2.020 -13.325 1.00 94.31 92 GLU A N 1
ATOM 763 C CA . GLU A 1 92 ? 9.161 1.179 -14.311 1.00 94.31 92 GLU A CA 1
ATOM 764 C C . GLU A 1 92 ? 9.025 1.861 -15.684 1.00 94.31 92 GLU A C 1
ATOM 766 O O . GLU A 1 92 ? 9.127 1.219 -16.735 1.00 94.31 92 GLU A O 1
ATOM 771 N N . ARG A 1 93 ? 8.802 3.182 -15.697 1.00 94.69 93 ARG A N 1
ATOM 772 C CA . ARG A 1 93 ? 8.755 3.967 -16.939 1.00 94.69 93 ARG A CA 1
ATOM 773 C C . ARG A 1 93 ? 10.127 4.092 -17.587 1.00 94.69 93 ARG A C 1
ATOM 775 O O . ARG A 1 93 ? 10.196 4.033 -18.812 1.00 94.69 93 ARG A O 1
ATOM 782 N N . ALA A 1 94 ? 11.185 4.263 -16.798 1.00 94.69 94 ALA A N 1
ATOM 783 C CA . ALA A 1 94 ? 12.552 4.304 -17.301 1.00 94.69 94 ALA A CA 1
ATOM 784 C C . ALA A 1 94 ? 12.941 2.962 -17.936 1.00 94.69 94 ALA A C 1
ATOM 786 O O . ALA A 1 94 ? 13.405 2.948 -19.074 1.00 94.69 94 ALA A O 1
ATOM 787 N N . ASP A 1 95 ? 12.633 1.845 -17.274 1.00 94.25 95 ASP A N 1
ATOM 788 C CA . ASP A 1 95 ? 12.864 0.498 -17.802 1.00 94.25 95 ASP A CA 1
ATOM 789 C C . ASP A 1 95 ? 12.089 0.244 -19.101 1.00 94.25 95 ASP A C 1
ATOM 791 O O . ASP A 1 95 ? 12.601 -0.363 -20.042 1.00 94.25 95 ASP A O 1
ATOM 795 N N . SER A 1 96 ? 10.833 0.694 -19.168 1.00 94.44 96 SER A N 1
ATOM 796 C CA . SER A 1 96 ? 10.017 0.588 -20.382 1.00 94.44 96 SER A CA 1
ATOM 797 C C . SER A 1 96 ? 10.613 1.400 -21.534 1.00 94.44 96 SER A C 1
ATOM 799 O O . SER A 1 96 ? 10.713 0.910 -22.661 1.00 94.44 96 SER A O 1
ATOM 801 N N . PHE A 1 97 ? 11.057 2.626 -21.247 1.00 94.88 97 PHE A N 1
ATOM 802 C CA . PHE A 1 97 ? 11.705 3.483 -22.232 1.00 94.88 97 PHE A CA 1
ATOM 803 C C . PHE A 1 97 ? 13.005 2.870 -22.756 1.00 94.88 97 PHE A C 1
ATOM 805 O O . PHE A 1 97 ? 13.215 2.862 -23.966 1.00 94.88 97 PHE A O 1
ATOM 812 N N . ASP A 1 98 ? 13.840 2.319 -21.874 1.00 95.12 98 ASP A N 1
ATOM 813 C CA . ASP A 1 98 ? 15.105 1.687 -22.255 1.00 95.12 98 ASP A CA 1
ATOM 814 C C . ASP A 1 98 ? 14.873 0.522 -23.228 1.00 95.12 98 ASP A C 1
ATOM 816 O O . ASP A 1 98 ? 15.458 0.484 -24.310 1.00 95.12 98 ASP A O 1
ATOM 820 N N . ARG A 1 99 ? 13.897 -0.350 -22.933 1.00 92.94 99 ARG A N 1
ATOM 821 C CA . ARG A 1 99 ? 13.507 -1.452 -23.833 1.00 92.94 99 ARG A CA 1
ATOM 822 C C . ARG A 1 99 ? 13.049 -0.959 -25.205 1.00 92.94 99 ARG A C 1
ATOM 824 O O . ARG A 1 99 ? 13.448 -1.521 -26.224 1.00 92.94 99 ARG A O 1
ATOM 831 N N . LEU A 1 100 ? 12.207 0.077 -25.244 1.00 95.12 100 LEU A N 1
ATOM 832 C CA . LEU A 1 100 ? 11.731 0.664 -26.501 1.00 95.12 100 LEU A CA 1
ATOM 833 C C . LEU A 1 100 ? 12.875 1.294 -27.295 1.00 95.12 100 LEU A C 1
ATOM 835 O O . LEU A 1 100 ? 12.923 1.170 -28.521 1.00 95.12 100 LEU A O 1
ATOM 839 N N . TYR A 1 101 ? 13.802 1.952 -26.604 1.00 93.25 101 TYR A N 1
ATOM 840 C CA . TYR A 1 101 ? 14.969 2.555 -27.223 1.00 93.25 101 TYR A CA 1
ATOM 841 C C . TYR A 1 101 ? 15.884 1.491 -27.836 1.00 93.25 101 TYR A C 1
ATOM 843 O O . TYR A 1 101 ? 16.251 1.620 -29.002 1.00 93.25 101 TYR A O 1
ATOM 851 N N . THR A 1 102 ? 16.179 0.403 -27.115 1.00 92.88 102 THR A N 1
ATOM 852 C CA . THR A 1 102 ? 16.953 -0.726 -27.656 1.00 92.88 102 THR A CA 1
ATOM 853 C C . THR A 1 102 ? 16.268 -1.346 -28.874 1.00 92.88 102 THR A C 1
ATOM 855 O O . THR A 1 102 ? 16.906 -1.490 -29.911 1.00 92.88 102 THR A O 1
ATOM 858 N N . SER A 1 103 ? 14.958 -1.608 -28.805 1.00 93.00 103 SER A N 1
ATOM 859 C CA . SER A 1 103 ? 14.194 -2.129 -29.952 1.00 93.00 103 SER A CA 1
ATOM 860 C C . SER A 1 103 ? 14.275 -1.201 -31.167 1.00 93.00 103 SER A C 1
ATOM 862 O O . SER A 1 103 ? 14.427 -1.656 -32.297 1.00 93.00 103 SER A O 1
ATOM 864 N N . SER A 1 104 ? 14.212 0.114 -30.942 1.00 93.12 104 SER A N 1
ATOM 865 C CA . SER A 1 104 ? 14.318 1.107 -32.015 1.00 93.12 104 SER A CA 1
ATOM 866 C C . SER A 1 104 ? 15.717 1.138 -32.640 1.00 93.12 104 SER A C 1
ATOM 868 O O . SER A 1 104 ? 15.851 1.400 -33.835 1.00 93.12 104 SER A O 1
ATOM 870 N N . LEU A 1 105 ? 16.773 0.892 -31.856 1.00 93.25 105 LEU A N 1
ATOM 871 C CA . LEU A 1 105 ? 18.133 0.760 -32.382 1.00 93.25 105 LEU A CA 1
ATOM 872 C C . LEU A 1 105 ? 18.272 -0.501 -33.241 1.00 93.25 105 LEU A C 1
ATOM 874 O O . LEU A 1 105 ? 18.768 -0.405 -34.361 1.00 93.25 105 LEU A O 1
ATOM 878 N N . ASP A 1 106 ? 17.747 -1.636 -32.778 1.00 92.69 106 ASP A N 1
ATOM 879 C CA . ASP A 1 106 ? 17.758 -2.887 -33.543 1.00 92.69 106 ASP A CA 1
ATOM 880 C C . ASP A 1 106 ? 17.004 -2.744 -34.877 1.00 92.69 106 ASP A C 1
ATOM 882 O O . ASP A 1 106 ? 17.471 -3.201 -35.923 1.00 92.69 106 ASP A O 1
ATOM 886 N N . GLU A 1 107 ? 15.849 -2.070 -34.873 1.00 92.81 107 GLU A N 1
ATOM 887 C CA . GLU A 1 107 ? 15.092 -1.764 -36.093 1.00 92.81 107 GLU A CA 1
ATOM 888 C C . GLU A 1 107 ? 15.890 -0.882 -37.059 1.00 92.81 107 GLU A C 1
ATOM 890 O O . GLU A 1 107 ? 15.902 -1.132 -38.269 1.00 92.81 107 GLU A O 1
ATOM 895 N N . ARG A 1 108 ? 16.593 0.133 -36.544 1.00 93.69 108 ARG A N 1
ATOM 896 C CA . ARG A 1 108 ? 17.454 0.994 -37.366 1.00 93.69 108 ARG A CA 1
ATOM 897 C C . ARG A 1 108 ? 18.595 0.211 -38.002 1.00 93.69 108 ARG A C 1
ATOM 899 O O . ARG A 1 108 ? 18.844 0.396 -39.192 1.00 93.69 108 ARG A O 1
ATOM 906 N N . ASP A 1 109 ? 19.241 -0.675 -37.254 1.00 93.69 109 ASP A N 1
ATOM 907 C CA . ASP A 1 109 ? 20.332 -1.503 -37.769 1.00 93.69 109 ASP A CA 1
ATOM 908 C C . ASP A 1 109 ? 19.836 -2.466 -38.856 1.00 93.69 109 ASP A C 1
ATOM 910 O O . ASP A 1 109 ? 20.478 -2.624 -39.898 1.00 93.69 109 ASP A O 1
ATOM 914 N N . GLN A 1 110 ? 18.647 -3.052 -38.683 1.00 88.00 110 GLN A N 1
ATOM 915 C CA . GLN A 1 110 ? 18.017 -3.881 -39.715 1.00 88.00 110 GLN A CA 1
ATOM 916 C C . GLN A 1 110 ? 17.694 -3.086 -40.984 1.00 88.00 110 GLN A C 1
ATOM 918 O O . GLN A 1 110 ? 17.915 -3.575 -42.096 1.00 88.00 110 GLN A O 1
ATOM 923 N N . LEU A 1 111 ? 17.168 -1.866 -40.843 1.00 91.25 111 LEU A N 1
ATOM 924 C CA . LEU A 1 111 ? 16.887 -0.993 -41.982 1.00 91.25 111 LEU A CA 1
ATOM 925 C C . LEU A 1 111 ? 18.171 -0.586 -42.711 1.00 91.25 111 LEU A C 1
ATOM 927 O O . LEU A 1 111 ? 18.183 -0.584 -43.943 1.00 91.25 111 LEU A O 1
ATOM 931 N N . GLN A 1 112 ? 19.253 -0.316 -41.980 1.00 91.50 112 GLN A N 1
ATOM 932 C CA . GLN A 1 112 ? 20.548 -0.001 -42.579 1.00 91.50 112 GLN A CA 1
ATOM 933 C C . GLN A 1 112 ? 21.089 -1.184 -43.388 1.00 91.50 112 GLN A C 1
ATOM 935 O O . GLN A 1 112 ? 21.428 -1.024 -44.557 1.00 91.50 112 GLN A O 1
ATOM 940 N N . GLN A 1 113 ? 21.060 -2.396 -42.824 1.00 87.56 113 GLN A N 1
ATOM 941 C CA . GLN A 1 113 ? 21.480 -3.604 -43.544 1.00 87.56 113 GLN A CA 1
ATOM 942 C C . GLN A 1 113 ? 20.680 -3.817 -44.838 1.00 87.56 113 GLN A C 1
ATOM 944 O O . GLN A 1 113 ? 21.229 -4.247 -45.853 1.00 87.56 113 GLN A O 1
ATOM 949 N N . ARG A 1 114 ? 19.375 -3.512 -44.828 1.00 86.12 114 ARG A N 1
ATOM 950 C CA . ARG A 1 114 ? 18.538 -3.578 -46.036 1.00 86.12 114 ARG A CA 1
ATOM 951 C C . ARG A 1 114 ? 18.948 -2.537 -47.073 1.00 86.12 114 ARG A C 1
ATOM 953 O O . ARG A 1 114 ? 18.996 -2.871 -48.256 1.00 86.12 114 ARG A O 1
ATOM 960 N N . ALA A 1 115 ? 19.228 -1.308 -46.646 1.00 88.44 115 ALA A N 1
ATOM 961 C CA . ALA A 1 115 ? 19.680 -0.243 -47.535 1.00 88.44 115 ALA A CA 1
ATOM 962 C C . ALA A 1 115 ? 20.995 -0.624 -48.234 1.00 88.44 115 ALA A C 1
ATOM 964 O O . ALA A 1 115 ? 21.068 -0.537 -49.459 1.00 88.44 115 ALA A O 1
ATOM 965 N N . ASP A 1 116 ? 21.964 -1.159 -47.488 1.00 89.31 116 ASP A N 1
ATOM 966 C CA . ASP A 1 116 ? 23.262 -1.584 -48.027 1.00 89.31 116 ASP A CA 1
ATOM 967 C C . ASP A 1 116 ? 23.107 -2.694 -49.090 1.00 89.31 116 ASP A C 1
ATOM 969 O O . ASP A 1 116 ? 23.755 -2.682 -50.141 1.00 89.31 116 ASP A O 1
ATOM 973 N N . VAL A 1 117 ? 22.200 -3.655 -48.861 1.00 88.62 117 VAL A N 1
ATOM 974 C CA . VAL A 1 117 ? 21.889 -4.711 -49.842 1.00 88.62 117 VAL A CA 1
ATOM 975 C C . VAL A 1 117 ? 21.265 -4.128 -51.112 1.00 88.62 117 VAL A C 1
ATOM 977 O O . VAL A 1 117 ? 21.633 -4.537 -52.217 1.00 88.62 117 VAL A O 1
ATOM 980 N N . LEU A 1 118 ? 20.325 -3.187 -50.976 1.00 87.25 118 LEU A N 1
ATOM 981 C CA . LEU A 1 118 ? 19.684 -2.533 -52.120 1.00 87.25 118 LEU A CA 1
ATOM 982 C C . LEU A 1 118 ? 20.686 -1.716 -52.938 1.00 87.25 118 LEU A C 1
ATOM 984 O O . LEU A 1 118 ? 20.663 -1.790 -54.166 1.00 87.25 118 LEU A O 1
ATOM 988 N N . GLU A 1 119 ? 21.588 -0.992 -52.280 1.00 89.88 119 GLU A N 1
ATOM 989 C CA . GLU A 1 119 ? 22.655 -0.245 -52.946 1.00 89.88 119 GLU A CA 1
ATOM 990 C C . GLU A 1 119 ? 23.573 -1.180 -53.747 1.00 89.88 119 GLU A C 1
ATOM 992 O O . GLU A 1 119 ? 23.813 -0.949 -54.936 1.00 89.88 119 GLU A O 1
ATOM 997 N N . GLY A 1 120 ? 23.992 -2.303 -53.153 1.00 81.94 120 GLY A N 1
ATOM 998 C CA . GLY A 1 120 ? 24.787 -3.317 -53.849 1.00 81.94 120 GLY A CA 1
ATOM 999 C C . GLY A 1 120 ? 24.081 -3.908 -55.079 1.00 81.94 120 GLY A C 1
ATOM 1000 O O . GLY A 1 120 ? 24.711 -4.117 -56.119 1.00 81.94 120 GLY A O 1
ATOM 1001 N N . LEU A 1 121 ? 22.767 -4.144 -54.998 1.00 85.31 121 LEU A N 1
ATOM 1002 C CA . LEU A 1 121 ? 21.969 -4.623 -56.133 1.00 85.31 121 LEU A CA 1
ATOM 1003 C C . LEU A 1 121 ? 21.836 -3.567 -57.239 1.00 85.31 121 LEU A C 1
ATOM 1005 O O . LEU A 1 121 ? 21.918 -3.909 -58.422 1.00 85.31 121 LEU A O 1
ATOM 1009 N N . LEU A 1 122 ? 21.649 -2.295 -56.881 1.00 82.25 122 LEU A N 1
ATOM 1010 C CA . LEU A 1 122 ? 21.568 -1.195 -57.845 1.00 82.25 122 LEU A CA 1
ATOM 1011 C C . LEU A 1 122 ? 22.886 -1.014 -58.604 1.00 82.25 122 LEU A C 1
ATOM 1013 O O . LEU A 1 122 ? 22.866 -0.907 -59.831 1.00 82.25 122 LEU A O 1
ATOM 1017 N N . LEU A 1 123 ? 24.025 -1.051 -57.905 1.00 81.69 123 LEU A N 1
ATOM 1018 C CA . LEU A 1 123 ? 25.350 -0.987 -58.528 1.00 81.69 123 LEU A CA 1
ATOM 1019 C C . LEU A 1 123 ? 25.548 -2.123 -59.535 1.00 81.69 123 LEU A C 1
ATOM 1021 O O . LEU A 1 123 ? 25.893 -1.871 -60.688 1.00 81.69 123 LEU A O 1
ATOM 1025 N N . GLN A 1 124 ? 25.229 -3.359 -59.143 1.00 80.12 124 GLN A N 1
ATOM 1026 C CA . GLN A 1 124 ? 25.347 -4.512 -60.035 1.00 80.12 124 GLN A CA 1
ATOM 1027 C C . GLN A 1 124 ? 24.402 -4.416 -61.248 1.00 80.12 124 GLN A C 1
ATOM 1029 O O . GLN A 1 124 ? 24.766 -4.797 -62.359 1.00 80.12 124 GLN A O 1
ATOM 1034 N N . THR A 1 125 ? 23.185 -3.896 -61.058 1.00 79.31 125 THR A N 1
ATOM 1035 C CA . THR A 1 125 ? 22.238 -3.670 -62.165 1.00 79.31 125 THR A CA 1
ATOM 1036 C C . THR A 1 125 ? 22.802 -2.663 -63.164 1.00 79.31 125 THR A C 1
ATOM 1038 O O . THR A 1 125 ? 22.735 -2.893 -64.371 1.00 79.31 125 THR A O 1
ATOM 1041 N N . ASN A 1 126 ? 23.389 -1.569 -62.669 1.00 76.94 126 ASN A N 1
ATOM 1042 C CA . ASN A 1 126 ? 24.025 -0.561 -63.511 1.00 76.94 126 ASN A CA 1
ATOM 1043 C C . ASN A 1 126 ? 25.198 -1.149 -64.308 1.00 76.94 126 ASN A C 1
ATOM 1045 O O . ASN A 1 126 ? 25.291 -0.893 -65.505 1.00 76.94 126 ASN A O 1
ATOM 1049 N N . GLU A 1 127 ? 26.050 -1.979 -63.698 1.00 78.50 127 GLU A N 1
ATOM 1050 C CA . GLU A 1 127 ? 27.136 -2.674 -64.411 1.00 78.50 127 GLU A CA 1
ATOM 1051 C C . GLU A 1 127 ? 26.616 -3.545 -65.564 1.00 78.50 127 GLU A C 1
ATOM 1053 O O . GLU A 1 127 ? 27.148 -3.494 -66.674 1.00 78.50 127 GLU A O 1
ATOM 1058 N N . LEU A 1 128 ? 25.545 -4.312 -65.331 1.00 77.00 128 LEU A N 1
ATOM 1059 C CA . LEU A 1 128 ? 24.926 -5.134 -66.373 1.00 77.00 128 LEU A CA 1
ATOM 1060 C C . LEU A 1 128 ? 24.327 -4.280 -67.496 1.00 77.00 128 LEU A C 1
ATOM 1062 O O . LEU A 1 128 ? 24.470 -4.632 -68.665 1.00 77.00 128 LEU A O 1
ATOM 1066 N N . LEU A 1 129 ? 23.688 -3.154 -67.167 1.00 71.75 129 LEU A N 1
ATOM 1067 C CA . LEU A 1 129 ? 23.153 -2.226 -68.166 1.00 71.75 129 LEU A CA 1
ATOM 1068 C C . LEU A 1 129 ? 24.261 -1.646 -69.052 1.00 71.75 129 LEU A C 1
ATOM 1070 O O . LEU A 1 129 ? 24.108 -1.640 -70.274 1.00 71.75 129 LEU A O 1
ATOM 1074 N N . TYR A 1 130 ? 25.388 -1.227 -68.466 1.00 70.25 130 TYR A N 1
ATOM 1075 C CA . TYR A 1 130 ? 26.551 -0.773 -69.234 1.00 70.25 130 TYR A CA 1
ATOM 1076 C C . TYR A 1 130 ? 27.114 -1.877 -70.135 1.00 70.25 130 TYR A C 1
ATOM 1078 O O . TYR A 1 130 ? 27.440 -1.610 -71.291 1.00 70.25 130 TYR A O 1
ATOM 1086 N N . ALA A 1 131 ? 27.183 -3.121 -69.650 1.00 68.62 131 ALA A N 1
ATOM 1087 C CA . ALA A 1 131 ? 27.642 -4.254 -70.451 1.00 68.62 131 ALA A CA 1
ATOM 1088 C C . ALA A 1 131 ? 26.725 -4.522 -71.660 1.00 68.62 131 ALA A C 1
ATOM 1090 O O . ALA A 1 131 ? 27.218 -4.697 -72.770 1.00 68.62 131 ALA A O 1
ATOM 1091 N N . ILE A 1 132 ? 25.400 -4.472 -71.472 1.00 68.19 132 ILE A N 1
ATOM 1092 C CA . ILE A 1 132 ? 24.412 -4.650 -72.553 1.00 68.19 132 ILE A CA 1
ATOM 1093 C C . ILE A 1 132 ? 24.493 -3.514 -73.583 1.00 68.19 132 ILE A C 1
ATOM 1095 O O . ILE A 1 132 ? 24.339 -3.758 -74.778 1.00 68.19 132 ILE A O 1
ATOM 1099 N N . GLN A 1 133 ? 24.722 -2.275 -73.137 1.00 66.25 133 GLN A N 1
ATOM 1100 C CA . GLN A 1 133 ? 24.854 -1.113 -74.023 1.00 66.25 133 GLN A CA 1
ATOM 1101 C C . GLN A 1 133 ? 26.186 -1.088 -74.793 1.00 66.25 133 GLN A C 1
ATOM 1103 O O . GLN A 1 133 ? 26.233 -0.513 -75.879 1.00 66.25 133 GLN A O 1
ATOM 1108 N N . GLY A 1 134 ? 27.250 -1.697 -74.254 1.00 65.00 134 GLY A N 1
ATOM 1109 C CA . GLY A 1 134 ? 28.561 -1.812 -74.903 1.00 65.00 134 GLY A CA 1
ATOM 1110 C C . GLY A 1 134 ? 28.665 -2.964 -75.911 1.00 65.00 134 GLY A C 1
ATOM 1111 O O . GLY A 1 134 ? 29.237 -2.772 -76.981 1.00 65.00 134 GLY A O 1
ATOM 1112 N N . ASP A 1 135 ? 28.100 -4.136 -75.591 1.00 61.44 135 ASP A N 1
ATOM 1113 C CA . ASP A 1 135 ? 27.936 -5.285 -76.496 1.00 61.44 135 ASP A CA 1
ATOM 1114 C C . ASP A 1 135 ? 26.799 -6.208 -75.983 1.00 61.44 135 ASP A C 1
ATOM 1116 O O . ASP A 1 135 ? 26.971 -6.910 -74.978 1.00 61.44 135 ASP A O 1
ATOM 1120 N N . PRO A 1 136 ? 25.632 -6.261 -76.657 1.00 55.75 136 PRO A N 1
ATOM 1121 C CA . PRO A 1 136 ? 24.456 -7.008 -76.199 1.00 55.75 136 PRO A CA 1
ATOM 1122 C C . PRO A 1 136 ? 24.671 -8.520 -76.014 1.00 55.75 136 PRO A C 1
ATOM 1124 O O . PRO A 1 136 ? 23.877 -9.163 -75.328 1.00 55.75 136 PRO A O 1
ATOM 1127 N N . GLY A 1 137 ? 25.711 -9.103 -76.626 1.00 56.66 137 GLY A N 1
ATOM 1128 C CA . GLY A 1 137 ? 26.031 -10.532 -76.532 1.00 56.66 137 GLY A CA 1
ATOM 1129 C C . GLY A 1 137 ? 26.970 -10.915 -75.381 1.00 56.66 137 GLY A C 1
ATOM 1130 O O . GLY A 1 137 ? 27.212 -12.103 -75.173 1.00 56.66 137 GLY A O 1
ATOM 1131 N N . ALA A 1 138 ? 27.507 -9.941 -74.638 1.00 58.94 138 ALA A N 1
ATOM 1132 C CA . ALA A 1 138 ? 28.630 -10.161 -73.725 1.00 58.94 138 ALA A CA 1
ATOM 1133 C C . ALA A 1 138 ? 28.245 -10.479 -72.268 1.00 58.94 138 ALA A C 1
ATOM 1135 O O . ALA A 1 138 ? 29.126 -10.823 -71.481 1.00 58.94 138 ALA A O 1
ATOM 1136 N N . VAL A 1 139 ? 26.967 -10.385 -71.875 1.00 59.47 139 VAL A N 1
ATOM 1137 C CA . VAL A 1 139 ? 26.557 -10.657 -70.484 1.00 59.47 139 VAL A CA 1
ATOM 1138 C C . VAL A 1 139 ? 26.429 -12.167 -70.233 1.00 59.47 139 VAL A C 1
ATOM 1140 O O . VAL A 1 139 ? 25.525 -12.801 -70.781 1.00 59.47 139 VAL A O 1
ATOM 1143 N N . PRO A 1 140 ? 27.266 -12.772 -69.366 1.00 62.4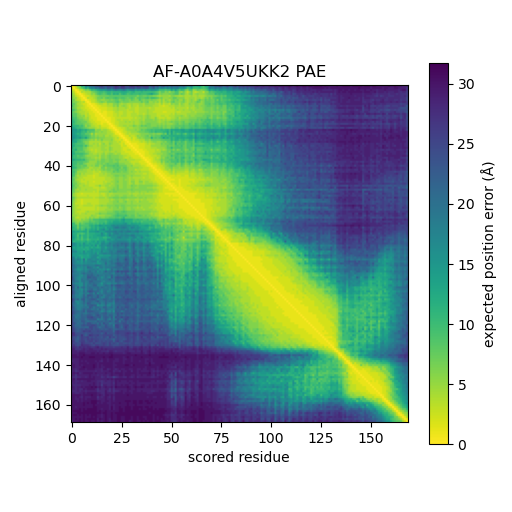1 140 PRO A N 1
ATOM 1144 C CA . PRO A 1 140 ? 27.186 -14.200 -69.073 1.00 62.41 140 PRO A CA 1
ATOM 1145 C C . PRO A 1 140 ? 25.921 -14.537 -68.269 1.00 62.41 140 PRO A C 1
ATOM 1147 O O . PRO A 1 140 ? 25.605 -13.863 -67.287 1.00 62.41 140 PRO A O 1
ATOM 1150 N N . SER A 1 141 ? 25.234 -15.636 -68.612 1.00 62.06 141 SER A N 1
ATOM 1151 C CA . SER A 1 141 ? 24.053 -16.138 -67.874 1.00 62.06 141 SER A CA 1
ATOM 1152 C C . SER A 1 141 ? 24.320 -16.335 -66.374 1.00 62.06 141 SER A C 1
ATOM 1154 O O . SER A 1 141 ? 23.441 -16.110 -65.546 1.00 62.06 141 SER A O 1
ATOM 1156 N N . SER A 1 142 ? 25.558 -16.678 -66.006 1.00 68.19 142 SER A N 1
ATOM 1157 C CA . SER A 1 142 ? 25.998 -16.833 -64.615 1.00 68.19 142 SER A CA 1
ATOM 1158 C C . SER A 1 142 ? 25.914 -15.538 -63.799 1.00 68.19 142 SER A C 1
ATOM 1160 O O . SER A 1 142 ? 25.687 -15.594 -62.588 1.00 68.19 142 SER A O 1
ATOM 1162 N N . SER A 1 143 ? 26.050 -14.372 -64.437 1.00 66.31 143 SER A N 1
ATOM 1163 C CA . SER A 1 143 ? 25.905 -13.066 -63.786 1.00 66.31 143 SER A CA 1
ATOM 1164 C C . SER A 1 143 ? 24.439 -12.759 -63.468 1.00 66.31 143 SER A C 1
ATOM 1166 O O . SER A 1 143 ? 24.137 -12.258 -62.383 1.00 66.31 143 SER A O 1
ATOM 1168 N N . ILE A 1 144 ? 23.523 -13.125 -64.373 1.00 64.06 144 ILE A N 1
ATOM 1169 C CA . ILE A 1 144 ? 22.069 -12.991 -64.185 1.00 64.06 144 ILE A CA 1
ATOM 1170 C C . ILE A 1 144 ? 21.579 -13.948 -63.088 1.00 64.06 144 ILE A C 1
ATOM 1172 O O . ILE A 1 144 ? 20.829 -13.539 -62.199 1.00 64.06 144 ILE A O 1
ATOM 1176 N N . ASP A 1 145 ? 22.045 -15.197 -63.097 1.00 69.19 145 ASP A N 1
ATOM 1177 C CA . ASP A 1 145 ? 21.675 -16.193 -62.086 1.00 69.19 145 ASP A CA 1
ATOM 1178 C C . ASP A 1 145 ? 22.234 -15.846 -60.699 1.00 69.19 145 ASP A C 1
ATOM 1180 O O . ASP A 1 145 ? 21.527 -15.969 -59.696 1.00 69.19 145 ASP A O 1
ATOM 1184 N N . SER A 1 146 ? 23.456 -15.308 -60.630 1.00 72.06 146 SER A N 1
ATOM 1185 C CA . SER A 1 146 ? 24.043 -14.812 -59.375 1.00 72.06 146 SER A CA 1
ATOM 1186 C C . SER A 1 146 ? 23.258 -13.631 -58.796 1.00 72.06 146 SER A C 1
ATOM 1188 O O . SER A 1 146 ? 23.133 -13.494 -57.577 1.00 72.06 146 SER A O 1
ATOM 1190 N N . MET A 1 147 ? 22.700 -12.773 -59.654 1.00 66.81 147 MET A N 1
ATOM 1191 C CA . MET A 1 147 ? 21.861 -11.653 -59.230 1.00 66.81 147 MET A CA 1
ATOM 1192 C C . MET A 1 147 ? 20.496 -12.135 -58.716 1.00 66.81 147 MET A C 1
ATOM 1194 O O . MET A 1 147 ? 20.069 -11.728 -57.636 1.00 66.81 147 MET A O 1
ATOM 1198 N N . ARG A 1 148 ? 19.852 -13.080 -59.418 1.00 67.69 148 ARG A N 1
ATOM 1199 C CA . ARG A 1 148 ? 18.614 -13.730 -58.947 1.00 67.69 148 ARG A CA 1
ATOM 1200 C C . ARG A 1 148 ? 18.805 -14.438 -57.608 1.00 67.69 148 ARG A C 1
ATOM 1202 O O . ARG A 1 148 ? 17.958 -14.288 -56.732 1.00 67.69 148 ARG A O 1
ATOM 1209 N N . GLY A 1 149 ? 19.914 -15.157 -57.428 1.00 75.31 149 GLY A N 1
ATOM 1210 C CA . GLY A 1 149 ? 20.237 -15.836 -56.170 1.00 75.31 149 GLY A CA 1
ATOM 1211 C C . GLY A 1 149 ? 20.354 -14.866 -54.991 1.00 75.31 149 GLY A C 1
ATOM 1212 O O . GLY A 1 149 ? 19.767 -15.105 -53.937 1.00 75.31 149 GLY A O 1
ATOM 1213 N N . ARG A 1 150 ? 21.032 -13.725 -55.183 1.00 72.31 150 ARG A N 1
ATOM 1214 C CA . ARG A 1 150 ? 21.155 -12.682 -54.148 1.00 72.31 150 ARG A CA 1
ATOM 1215 C C . ARG A 1 150 ? 19.819 -12.032 -53.792 1.00 72.31 150 ARG A C 1
ATOM 1217 O O . ARG A 1 150 ? 19.527 -11.870 -52.610 1.00 72.31 150 ARG A O 1
ATOM 1224 N N . VAL A 1 151 ? 18.992 -11.713 -54.790 1.00 66.38 151 VAL A N 1
ATOM 1225 C CA . VAL A 1 151 ? 17.640 -11.164 -54.573 1.00 66.38 151 VAL A CA 1
ATOM 1226 C C . VAL A 1 151 ? 16.760 -12.162 -53.818 1.00 66.38 151 VAL A C 1
ATOM 1228 O O . VAL A 1 151 ? 16.051 -11.788 -52.886 1.00 66.38 151 VAL A O 1
ATOM 1231 N N . PHE A 1 152 ? 16.831 -13.443 -54.178 1.00 71.06 152 PHE A N 1
ATOM 1232 C CA . PHE A 1 152 ? 16.052 -14.490 -53.527 1.00 71.06 152 PHE A CA 1
ATOM 1233 C C . PHE A 1 152 ? 16.452 -14.687 -52.057 1.00 71.06 152 PHE A C 1
ATOM 1235 O O . PHE A 1 152 ? 15.582 -14.765 -51.190 1.00 71.06 152 PHE A O 1
ATOM 1242 N N . GLU A 1 153 ? 17.752 -14.700 -51.748 1.00 73.75 153 GLU A N 1
ATOM 1243 C CA . GLU A 1 153 ? 18.236 -14.795 -50.364 1.00 73.75 153 GLU A CA 1
ATOM 1244 C C . GLU A 1 153 ? 17.893 -13.550 -49.528 1.00 73.75 153 GLU A C 1
ATOM 1246 O O . GLU A 1 153 ? 17.528 -13.676 -48.356 1.00 73.75 153 GLU A O 1
ATOM 1251 N N . ALA A 1 154 ? 17.919 -12.354 -50.126 1.00 65.81 154 ALA A N 1
ATOM 1252 C CA . ALA A 1 154 ? 17.479 -11.127 -49.461 1.00 65.81 154 ALA A CA 1
ATOM 1253 C C . ALA A 1 154 ? 15.979 -11.174 -49.097 1.00 65.81 154 ALA A C 1
ATOM 1255 O O . ALA A 1 154 ? 15.609 -10.900 -47.955 1.00 65.81 154 ALA A O 1
ATOM 1256 N N . LEU A 1 155 ? 15.121 -11.616 -50.026 1.00 65.00 155 LEU A N 1
ATOM 1257 C CA . LEU A 1 155 ? 13.674 -11.763 -49.801 1.00 65.00 155 LEU A CA 1
ATOM 1258 C C . LEU A 1 155 ? 13.335 -12.863 -48.781 1.00 65.00 155 LEU A C 1
ATOM 1260 O O . LEU A 1 155 ? 12.376 -12.749 -48.016 1.00 65.00 155 LEU A O 1
ATOM 1264 N N . LYS A 1 156 ? 14.125 -13.939 -48.739 1.00 71.81 156 LYS A N 1
ATOM 1265 C CA . LYS A 1 156 ? 13.938 -15.042 -47.787 1.00 71.81 156 LYS A CA 1
ATOM 1266 C C . LYS A 1 156 ? 14.273 -14.633 -46.348 1.00 71.81 156 LYS A C 1
ATOM 1268 O O . LYS A 1 156 ? 13.585 -15.061 -45.416 1.00 71.81 156 LYS A O 1
ATOM 1273 N N . ARG A 1 157 ? 15.286 -13.780 -46.160 1.00 63.94 157 ARG A N 1
ATOM 1274 C CA . ARG A 1 157 ? 15.608 -13.194 -44.847 1.00 63.94 157 ARG A CA 1
ATOM 1275 C C . ARG A 1 157 ? 14.512 -12.243 -44.358 1.00 63.94 157 ARG A C 1
ATOM 1277 O O . ARG A 1 157 ? 14.122 -12.343 -43.200 1.00 63.94 157 ARG A O 1
ATOM 1284 N N . ASP A 1 158 ? 13.936 -11.432 -45.245 1.00 58.03 158 ASP A N 1
ATOM 1285 C CA . ASP A 1 158 ? 12.841 -10.496 -44.930 1.00 58.03 158 ASP A CA 1
ATOM 1286 C C . ASP A 1 158 ? 11.548 -11.202 -44.462 1.00 58.03 158 ASP A C 1
ATOM 1288 O O . ASP A 1 158 ? 10.889 -10.807 -43.492 1.00 58.03 158 ASP A O 1
ATOM 1292 N N . ARG A 1 159 ? 11.221 -12.341 -45.084 1.00 56.38 159 ARG A N 1
ATOM 1293 C CA . ARG A 1 159 ? 10.070 -13.166 -44.678 1.00 56.38 159 ARG A CA 1
ATOM 1294 C C . ARG A 1 159 ? 10.259 -13.850 -43.319 1.00 56.38 159 ARG A C 1
ATOM 1296 O O . ARG A 1 159 ? 9.280 -14.245 -42.701 1.00 56.38 159 ARG A O 1
ATOM 1303 N N . SER A 1 160 ? 11.497 -14.007 -42.855 1.00 51.84 160 SER A N 1
ATOM 1304 C CA . SER A 1 160 ? 11.791 -14.649 -41.567 1.00 51.84 160 SER A CA 1
ATOM 1305 C C . SER A 1 160 ? 11.721 -13.654 -40.399 1.00 51.84 160 SER A C 1
ATOM 1307 O O . SER A 1 160 ? 11.337 -14.036 -39.298 1.00 51.84 160 SER A O 1
ATOM 1309 N N . THR A 1 161 ? 12.015 -12.370 -40.636 1.00 49.47 161 THR A N 1
ATOM 1310 C CA . THR A 1 161 ? 11.930 -11.298 -39.623 1.00 49.47 161 THR A CA 1
ATOM 1311 C C . THR A 1 161 ? 10.497 -10.838 -39.337 1.00 49.47 161 THR A C 1
ATOM 1313 O O . THR A 1 161 ? 10.193 -10.413 -38.229 1.00 49.47 161 THR A O 1
ATOM 1316 N N . SER A 1 162 ? 9.585 -10.978 -40.301 1.00 48.09 162 SER A N 1
ATOM 1317 C CA . SER A 1 162 ? 8.179 -10.551 -40.187 1.00 48.09 162 SER A CA 1
ATOM 1318 C C . SER A 1 162 ? 7.278 -11.514 -39.392 1.00 48.09 162 SER A C 1
ATOM 1320 O O . SER A 1 162 ? 6.152 -11.158 -39.057 1.00 48.09 162 SER A O 1
ATOM 1322 N N . VAL A 1 163 ? 7.754 -12.718 -39.049 1.00 45.22 163 VAL A N 1
ATOM 1323 C CA . VAL A 1 163 ? 6.962 -13.744 -38.333 1.00 45.22 163 VAL A CA 1
ATOM 1324 C C . VAL A 1 163 ? 7.117 -13.654 -36.803 1.00 45.22 163 VAL A C 1
ATOM 1326 O O . VAL A 1 163 ? 6.357 -14.283 -36.073 1.00 45.22 163 VAL A O 1
ATOM 1329 N N . LEU A 1 164 ? 8.046 -12.838 -36.289 1.00 42.31 164 LEU A N 1
ATOM 1330 C CA . LEU A 1 164 ? 8.323 -12.723 -34.847 1.00 42.31 164 LEU A CA 1
ATOM 1331 C C . LEU A 1 164 ? 7.619 -11.553 -34.139 1.00 42.31 164 LEU A C 1
ATOM 1333 O O . LEU A 1 164 ? 7.923 -11.289 -32.980 1.00 42.31 164 LEU A O 1
ATOM 1337 N N . HIS A 1 165 ? 6.647 -10.891 -34.774 1.00 37.53 165 HIS A N 1
ATOM 1338 C CA . HIS A 1 165 ? 5.845 -9.854 -34.116 1.00 37.53 165 HIS A CA 1
ATOM 1339 C C . HIS A 1 165 ? 4.370 -10.276 -33.977 1.00 37.53 165 HIS A C 1
ATOM 1341 O O . HIS A 1 165 ? 3.531 -9.897 -34.800 1.00 37.53 165 HIS A O 1
ATOM 1347 N N . PRO A 1 166 ? 4.003 -11.077 -32.956 1.00 41.38 166 PRO A N 1
ATOM 1348 C CA . PRO A 1 166 ? 2.621 -11.145 -32.527 1.00 41.38 166 PRO A CA 1
ATOM 1349 C C . PRO A 1 166 ? 2.290 -9.868 -31.741 1.00 41.38 166 PRO A C 1
ATOM 1351 O O . PRO A 1 166 ? 2.896 -9.566 -30.719 1.00 41.38 166 PRO A O 1
ATOM 1354 N N . GLN A 1 167 ? 1.348 -9.118 -32.309 1.00 46.72 167 GLN A N 1
ATOM 1355 C CA . GLN A 1 167 ? 0.378 -8.203 -31.699 1.00 46.72 167 GLN A CA 1
ATOM 1356 C C . GLN A 1 167 ? 0.478 -7.982 -30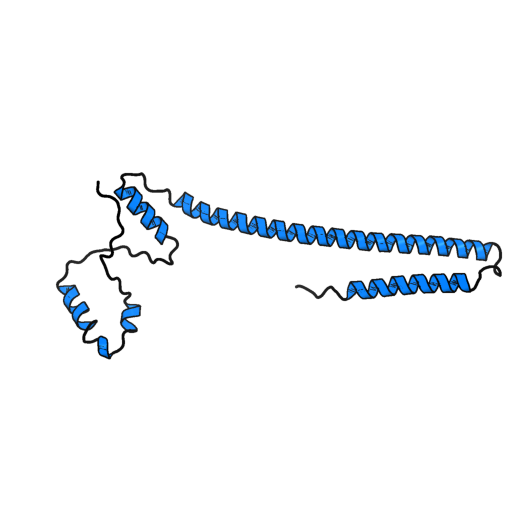.177 1.00 46.72 167 GLN A C 1
ATOM 1358 O O . GLN A 1 167 ? 0.367 -8.931 -29.408 1.00 46.72 167 GLN A O 1
ATOM 1363 N N . ASN A 1 168 ? 0.477 -6.715 -29.751 1.00 34.31 168 ASN A N 1
ATOM 1364 C CA . ASN A 1 168 ? -0.214 -6.320 -28.522 1.00 34.31 168 ASN A CA 1
ATOM 1365 C C . ASN A 1 168 ? -1.007 -5.026 -28.760 1.00 34.31 168 ASN A C 1
ATOM 1367 O O . ASN A 1 168 ? -0.435 -3.962 -29.002 1.00 34.31 168 ASN A O 1
ATOM 1371 N N . LEU A 1 169 ? -2.333 -5.203 -28.752 1.00 35.19 169 LEU A N 1
ATOM 1372 C CA . LEU A 1 169 ? -3.361 -4.217 -28.413 1.00 35.19 169 LEU A CA 1
ATOM 1373 C C . LEU A 1 169 ? -3.479 -4.143 -26.887 1.00 35.19 169 LEU A C 1
ATOM 1375 O O . LEU A 1 169 ? -3.311 -5.210 -26.255 1.00 35.19 169 LEU A O 1
#

Solvent-accessible surface area (backbone atoms only — not comparable to full-atom values): 10415 Å² total; per-residue (Å²): 133,79,81,91,71,93,73,96,80,78,90,86,78,57,77,72,56,62,70,69,54,57,73,88,51,36,73,78,50,53,53,56,52,60,62,45,57,81,78,47,85,89,78,89,79,89,85,74,53,85,90,42,86,58,32,66,56,55,50,51,36,51,50,24,53,74,68,75,43,79,65,76,65,64,68,59,55,58,46,50,57,54,48,51,53,50,50,53,58,47,50,56,49,50,54,53,48,51,54,51,50,53,53,50,50,54,51,49,53,53,52,49,56,50,51,54,52,51,52,54,50,50,54,53,50,51,54,51,51,53,43,45,75,75,40,73,85,69,71,56,69,68,59,56,50,54,49,51,52,52,53,50,55,53,54,54,53,55,63,60,65,68,71,76,68,80,82,85,133

Mean predicted aligned error: 16.14 Å

pLDDT: mean 79.44, std 13.33, range [34.31, 95.12]

Radius of gyration: 39.8 Å; Cα contacts (8 Å, |Δi|>4): 36; chains: 1; bounding box: 53×42×112 Å

Foldseek 3Di:
DDQDDDDPDDDDDDPVVLVVDDPVCCVVPVVVVVVCVVVDDDDDDDDDDPPDPCPVLVVQQVNCVVVVHDRDDPVVVVVVVVVVVVVVVVVVVVVVVVVVVVVVVVVVVVVVVLVVLVVVLVVLVVVVVVVCVVPVPPDDPVSVVVSVVSVVVSVVVVVVVVVPDDDDD

Secondary structure (DSSP, 8-state):
--------------HHHHTTS-HHHIIIIIHHHHHHTTTSPP-------TTSTHHHHHHHHHHHHHTTPPPP-HHHHHHHHHHHHHHHHHHHHHHHHHHHHHHHHHHHHHHHHHHHHHHHHHHHHHHHHHHHHH-TT---HHHHHHHHHHHHHHHHHHHHHTTS-----